Protein AF-0000000084676304 (afdb_homodimer)

Organism: Aquipseudomonas alcaligenes (strain ATCC 14909 / DSM 50342 / CCUG 1425 / JCM 20561 / NBRC 14159 / NCIMB 9945 / NCTC 10367 / 1577) (NCBI:txid1215092)

Foldseek 3Di:
DPPPPPQDFADDDPVVVVVQLVVQQVVCCVPVVDHDDPVRSVVVVRCCRRPPVVVVVVVVVVVVVVVVVVVVVVVVVVVVVVPDD/DPPPPPQDFADDDPVVVVVQLVVQQVVCCVPVVDHDDPVRSVVVVRCCRRPPVVVVVVVVVVVVVVVVVVVVVVVVVVVVVVPDD

Nearest PDB structures (foldseek):
  2owy-assembly1_B  TM=7.070E-01  e=5.636E+00  Pseudomonas aeruginosa PAO1
  1x4q-assembly1_A  TM=6.286E-01  e=4.147E+00  Homo sapiens
  2owy-assembly1_B  TM=7.068E-01  e=5.636E+00  Pseudomonas aeruginosa PAO1
  1x4q-assembly1_A  TM=6.275E-01  e=4.147E+00  Homo sapiens

Solvent-accessible surface area (backbone atoms only — not comparable to full-atom values): 9624 Å² total; per-residue (Å²): 129,78,78,67,72,77,79,63,70,54,77,67,57,71,73,55,39,54,50,40,44,50,54,52,46,51,47,41,28,72,75,66,68,44,84,69,52,75,66,58,42,46,51,53,52,49,47,38,19,48,71,41,40,52,59,42,23,49,47,31,43,52,52,51,50,53,52,49,52,53,52,48,52,52,49,52,52,55,51,59,69,61,60,76,131,128,77,78,67,74,77,79,62,69,56,77,68,56,69,71,55,38,54,50,41,46,50,52,52,47,51,46,40,27,72,75,67,66,44,84,70,52,75,65,57,42,46,51,53,51,50,47,37,20,47,71,42,38,52,59,42,23,50,47,30,43,52,54,50,49,53,52,48,52,53,51,49,54,53,50,50,52,54,51,58,71,61,59,75,131

InterPro domains:
  IPR018680 Protein of unknown function DUF2164 [PF09932] (11-83)

Structure (mmCIF, N/CA/C/O backbone):
data_AF-0000000084676304-model_v1
#
loop_
_entity.id
_entity.type
_entity.pdbx_description
1 polymer 'DUF2164 domain-containing protein'
#
loop_
_atom_site.group_PDB
_atom_site.id
_atom_site.type_symbol
_atom_site.label_atom_id
_atom_site.label_alt_id
_atom_site.label_comp_id
_atom_site.label_asym_id
_atom_site.label_entity_id
_atom_site.label_seq_id
_atom_site.pdbx_PDB_ins_code
_atom_site.Cartn_x
_atom_site.Cartn_y
_atom_site.Cartn_z
_atom_site.occupancy
_atom_site.B_iso_or_equiv
_atom_site.auth_seq_id
_atom_site.auth_comp_id
_atom_site.auth_asym_id
_atom_site.auth_atom_id
_atom_site.pdbx_PDB_model_num
ATOM 1 N N . MET A 1 1 ? 25.484 -7.801 16.109 1 30.14 1 MET A N 1
ATOM 2 C CA . MET A 1 1 ? 24.188 -8.297 15.68 1 30.14 1 MET A CA 1
ATOM 3 C C . MET A 1 1 ? 23.531 -7.328 14.695 1 30.14 1 MET A C 1
ATOM 5 O O . MET A 1 1 ? 23.391 -6.137 14.992 1 30.14 1 MET A O 1
ATOM 9 N N . SER A 1 2 ? 23.75 -7.352 13.469 1 40.19 2 SER A N 1
ATOM 10 C CA . SER A 1 2 ? 23.328 -6.473 12.383 1 40.19 2 SER A CA 1
ATOM 11 C C . SER A 1 2 ? 21.859 -6.121 12.484 1 40.19 2 SER A C 1
ATOM 13 O O . SER A 1 2 ? 21.031 -6.957 12.883 1 40.19 2 SER A O 1
ATOM 15 N N . ARG A 1 3 ? 21.406 -5.031 13 1 39.59 3 ARG A N 1
ATOM 16 C CA . ARG A 1 3 ? 20.031 -4.656 13.32 1 39.59 3 ARG A CA 1
ATOM 17 C C . ARG A 1 3 ? 19.078 -5.121 12.219 1 39.59 3 ARG A C 1
ATOM 19 O O . ARG A 1 3 ? 19.203 -4.699 11.07 1 39.59 3 ARG A O 1
ATOM 26 N N . GLY A 1 4 ? 18.859 -6.371 12.188 1 39.06 4 GLY A N 1
ATOM 27 C CA . GLY A 1 4 ? 17.906 -6.973 11.258 1 39.06 4 GLY A CA 1
AT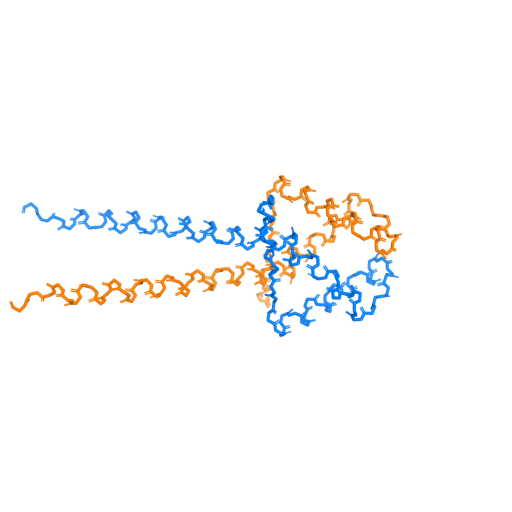OM 28 C C . GLY A 1 4 ? 16.75 -6.062 10.922 1 39.06 4 GLY A C 1
ATOM 29 O O . GLY A 1 4 ? 16.094 -5.52 11.82 1 39.06 4 GLY A O 1
ATOM 30 N N . LYS A 1 5 ? 16.875 -5.246 9.984 1 50.97 5 LYS A N 1
ATOM 31 C CA . LYS A 1 5 ? 15.812 -4.344 9.547 1 50.97 5 LYS A CA 1
ATOM 32 C C . LYS A 1 5 ? 14.438 -4.953 9.805 1 50.97 5 LYS A C 1
ATOM 34 O O . LYS A 1 5 ? 14.18 -6.102 9.43 1 50.97 5 LYS A O 1
ATOM 39 N N . LYS A 1 6 ? 13.852 -4.602 10.922 1 54.5 6 LYS A N 1
ATOM 40 C CA . LYS A 1 6 ? 12.531 -5.078 11.328 1 54.5 6 LYS A CA 1
ATOM 41 C C . LYS A 1 6 ? 11.562 -5.113 10.148 1 54.5 6 LYS A C 1
ATOM 43 O O . LYS A 1 6 ? 11.32 -4.09 9.508 1 54.5 6 LYS A O 1
ATOM 48 N N . VAL A 1 7 ? 11.609 -6.402 9.57 1 62.53 7 VAL A N 1
ATOM 49 C CA . VAL A 1 7 ? 10.648 -6.574 8.492 1 62.53 7 VAL A CA 1
ATOM 50 C C . VAL A 1 7 ? 9.227 -6.359 9.016 1 62.53 7 VAL A C 1
ATOM 52 O O . VAL A 1 7 ? 8.828 -6.984 10 1 62.53 7 VAL A O 1
ATOM 55 N N . VAL A 1 8 ? 8.656 -5.246 8.805 1 66.75 8 VAL A N 1
ATOM 56 C CA . VAL A 1 8 ? 7.277 -5.008 9.234 1 66.75 8 VAL A CA 1
ATOM 57 C C . VAL A 1 8 ? 6.312 -5.641 8.234 1 66.75 8 VAL A C 1
ATOM 59 O O . VAL A 1 8 ? 6.398 -5.383 7.031 1 66.75 8 VAL A O 1
ATOM 62 N N . LEU A 1 9 ? 5.621 -6.68 8.695 1 82.31 9 LEU A N 1
ATOM 63 C CA . LEU A 1 9 ? 4.543 -7.246 7.891 1 82.31 9 LEU A CA 1
ATOM 64 C C . LEU A 1 9 ? 3.299 -6.367 7.949 1 82.31 9 LEU A C 1
ATOM 66 O O . LEU A 1 9 ? 2.732 -6.156 9.023 1 82.31 9 LEU A O 1
ATOM 70 N N . LEU A 1 10 ? 2.912 -5.926 6.746 1 92.38 10 LEU A N 1
ATOM 71 C CA . LEU A 1 10 ? 1.65 -5.195 6.66 1 92.38 10 LEU A CA 1
ATOM 72 C C . LEU A 1 10 ? 0.476 -6.156 6.516 1 92.38 10 LEU A C 1
ATOM 74 O O . LEU A 1 10 ? 0.491 -7.035 5.648 1 92.38 10 LEU A O 1
ATOM 78 N N . GLU A 1 11 ? -0.4 -5.949 7.422 1 93.56 11 GLU A N 1
ATOM 79 C CA . GLU A 1 11 ? -1.563 -6.828 7.41 1 93.56 11 GLU A CA 1
ATOM 80 C C . GLU A 1 11 ? -2.822 -6.074 6.988 1 93.56 11 GLU A C 1
ATOM 82 O O . GLU A 1 11 ? -2.941 -4.871 7.234 1 93.56 11 GLU A O 1
ATOM 87 N N . LEU A 1 12 ? -3.672 -6.859 6.406 1 96.25 12 LEU A N 1
ATOM 88 C CA . LEU A 1 12 ? -4.984 -6.348 6.031 1 96.25 12 LEU A CA 1
ATOM 89 C C . LEU A 1 12 ? -6.027 -6.699 7.09 1 96.25 12 LEU A C 1
ATOM 91 O O . LEU A 1 12 ? -5.836 -7.641 7.867 1 96.25 12 LEU A O 1
ATOM 95 N N . GLU A 1 13 ? -7.109 -5.863 7.055 1 92.62 13 GLU A N 1
ATOM 96 C CA . GLU A 1 13 ? -8.242 -6.203 7.914 1 92.62 13 GLU A CA 1
ATOM 97 C C . GLU A 1 13 ? -8.93 -7.48 7.434 1 92.62 13 GLU A C 1
ATOM 99 O O . GLU A 1 13 ? -8.797 -7.867 6.273 1 92.62 13 GLU A O 1
ATOM 104 N N . GLY A 1 14 ? -9.672 -8.109 8.273 1 91.56 14 GLY A N 1
ATOM 105 C CA . GLY A 1 14 ? -10.234 -9.414 7.996 1 91.56 14 GLY A CA 1
ATOM 106 C C . GLY A 1 14 ? -11.016 -9.461 6.691 1 91.56 14 GLY A C 1
ATOM 107 O O . GLY A 1 14 ? -10.781 -10.344 5.859 1 91.56 14 GLY A O 1
ATOM 108 N N . GLY A 1 15 ? -11.977 -8.555 6.523 1 95.81 15 GLY A N 1
ATOM 109 C CA . GLY A 1 15 ? -12.727 -8.523 5.281 1 95.81 15 GLY A CA 1
ATOM 110 C C . GLY A 1 15 ? -11.859 -8.273 4.062 1 95.81 15 GLY A C 1
ATOM 111 O O . GLY A 1 15 ? -12.031 -8.922 3.027 1 95.81 15 GLY A O 1
ATOM 112 N N . GLN A 1 16 ? -10.914 -7.414 4.195 1 96.88 16 GLN A N 1
ATOM 113 C CA . GLN A 1 16 ? -9.977 -7.098 3.125 1 96.88 16 GLN A CA 1
ATOM 114 C C . GLN A 1 16 ? -9.07 -8.281 2.82 1 96.88 16 GLN A C 1
ATOM 116 O O . GLN A 1 16 ? -8.773 -8.562 1.656 1 96.88 16 GLN A O 1
ATOM 121 N N . GLN A 1 17 ? -8.625 -8.891 3.898 1 97.38 17 GLN A N 1
ATOM 122 C CA . GLN A 1 17 ? -7.77 -10.055 3.723 1 97.38 17 GLN A CA 1
ATOM 123 C C . GLN A 1 17 ? -8.492 -11.164 2.957 1 97.38 17 GLN A C 1
ATOM 125 O O . GLN A 1 17 ? -7.938 -11.742 2.021 1 97.38 17 GLN A O 1
ATOM 130 N N . GLN A 1 18 ? -9.711 -11.492 3.326 1 97.25 18 GLN A N 1
ATOM 131 C CA . GLN A 1 18 ? -10.484 -12.523 2.652 1 97.25 18 GLN A CA 1
ATOM 132 C C . GLN A 1 18 ? -10.695 -12.188 1.179 1 97.25 18 GLN A C 1
ATOM 134 O O . GLN A 1 18 ? -10.586 -13.062 0.316 1 97.25 18 GLN A O 1
ATOM 139 N N . ALA A 1 19 ? -10.992 -10.992 0.925 1 97.56 19 ALA A N 1
ATOM 140 C CA . ALA A 1 19 ? -11.18 -10.539 -0.453 1 97.56 19 ALA A CA 1
ATOM 141 C C . ALA A 1 19 ? -9.891 -10.695 -1.256 1 97.56 19 ALA A C 1
ATOM 143 O O . ALA A 1 19 ? -9.914 -11.172 -2.395 1 97.56 19 ALA A O 1
ATOM 144 N N . ALA A 1 20 ? -8.797 -10.305 -0.675 1 98.12 20 ALA A N 1
ATOM 145 C CA . ALA A 1 20 ? -7.5 -10.414 -1.336 1 98.12 20 ALA A CA 1
ATOM 146 C C . ALA A 1 20 ? -7.156 -11.867 -1.633 1 98.12 20 ALA A C 1
ATOM 148 O O . ALA A 1 20 ? -6.648 -12.188 -2.711 1 98.12 20 ALA A O 1
ATOM 149 N N . LEU A 1 21 ? -7.43 -12.703 -0.665 1 98.25 21 LEU A N 1
ATOM 150 C CA . LEU A 1 21 ? -7.156 -14.125 -0.843 1 98.25 21 LEU A CA 1
ATOM 151 C C . LEU A 1 21 ? -7.957 -14.688 -2.014 1 98.25 21 LEU A C 1
ATOM 153 O O . LEU A 1 21 ? -7.422 -15.445 -2.828 1 98.25 21 LEU A O 1
ATOM 157 N N . GLN A 1 22 ? -9.203 -14.312 -2.088 1 98 22 GLN A N 1
ATOM 158 C CA . GLN A 1 22 ? -10.062 -14.805 -3.156 1 98 22 GLN A CA 1
ATOM 159 C C . GLN A 1 22 ? -9.602 -14.305 -4.52 1 98 22 GLN A C 1
ATOM 161 O O . GLN A 1 22 ? -9.57 -15.062 -5.492 1 98 22 GLN A O 1
ATOM 166 N N . VAL A 1 23 ? -9.25 -13.047 -4.531 1 97.81 23 VAL A N 1
ATOM 167 C CA . VAL A 1 23 ? -8.758 -12.438 -5.762 1 97.81 23 VAL A CA 1
ATOM 168 C C . VAL A 1 23 ? -7.508 -13.172 -6.242 1 97.81 23 VAL A C 1
ATOM 170 O O . VAL A 1 23 ? -7.41 -13.539 -7.414 1 97.81 23 VAL A O 1
ATOM 173 N N . LEU A 1 24 ? -6.594 -13.383 -5.332 1 97.81 24 LEU A N 1
ATOM 174 C CA . LEU A 1 24 ? -5.336 -14.047 -5.656 1 97.81 24 LEU A CA 1
ATOM 175 C C . LEU A 1 24 ? -5.582 -15.477 -6.125 1 97.81 24 LEU A C 1
ATOM 177 O O . LEU A 1 24 ? -5.039 -15.898 -7.148 1 97.81 24 LEU A O 1
ATOM 181 N N . LYS A 1 25 ? -6.383 -16.156 -5.391 1 98 25 LYS A N 1
ATOM 182 C CA . LYS A 1 25 ? -6.688 -17.562 -5.707 1 98 25 LYS A CA 1
ATOM 183 C C . LYS A 1 25 ? -7.305 -17.688 -7.098 1 98 25 LYS A C 1
ATOM 185 O O . LYS A 1 25 ? -6.836 -18.469 -7.918 1 98 25 LYS A O 1
ATOM 190 N N . ASN A 1 26 ? -8.32 -16.906 -7.367 1 98.12 26 ASN A N 1
ATOM 191 C CA . ASN A 1 26 ? -9.023 -16.953 -8.648 1 98.12 26 ASN A CA 1
ATOM 192 C C . ASN A 1 26 ? -8.094 -16.594 -9.805 1 98.12 26 ASN A C 1
ATOM 194 O O . ASN A 1 26 ? -8.133 -17.234 -10.852 1 98.12 26 ASN A O 1
ATOM 198 N N . PHE A 1 27 ? -7.316 -15.68 -9.562 1 98.12 27 PHE A N 1
ATOM 199 C CA . PHE A 1 27 ? -6.438 -15.234 -10.641 1 98.12 27 PHE A CA 1
ATOM 200 C C . PHE A 1 27 ? -5.422 -16.312 -10.992 1 98.12 27 PHE A C 1
ATOM 202 O O . PHE A 1 27 ? -5.242 -16.641 -12.164 1 98.12 27 PHE A O 1
ATOM 209 N N . LEU A 1 28 ? -4.703 -16.844 -10.008 1 97.31 28 LEU A N 1
ATOM 210 C CA . LEU A 1 28 ? -3.668 -17.844 -10.242 1 97.31 28 LEU A CA 1
ATOM 211 C C . LEU A 1 28 ? -4.266 -19.109 -10.844 1 97.31 28 LEU A C 1
ATOM 213 O O . LEU A 1 28 ? -3.631 -19.766 -11.672 1 97.31 28 LEU A O 1
ATOM 217 N N . GLU A 1 29 ? -5.465 -19.422 -10.438 1 97.5 29 GLU A N 1
ATOM 218 C CA . GLU A 1 29 ? -6.16 -20.562 -11.023 1 97.5 29 GLU A CA 1
ATOM 219 C C . GLU A 1 29 ? -6.516 -20.297 -12.484 1 97.5 29 GLU A C 1
ATOM 221 O O . GLU A 1 29 ? -6.223 -21.125 -13.352 1 97.5 29 GLU A O 1
ATOM 226 N N . ASP A 1 30 ? -7.078 -19.172 -12.75 1 97.62 30 ASP A N 1
ATOM 227 C CA . ASP A 1 30 ? -7.57 -18.859 -14.086 1 97.62 30 ASP A CA 1
ATOM 228 C C . ASP A 1 30 ? -6.414 -18.672 -15.062 1 97.62 30 ASP A C 1
ATOM 230 O O . ASP A 1 30 ? -6.449 -19.188 -16.188 1 97.62 30 ASP A O 1
ATOM 234 N N . ARG A 1 31 ? -5.418 -18.062 -14.594 1 96.56 31 ARG A N 1
ATOM 235 C CA . ARG A 1 31 ? -4.359 -17.641 -15.508 1 96.56 31 ARG A CA 1
ATOM 236 C C . ARG A 1 31 ? -3.299 -18.719 -15.656 1 96.56 31 ARG A C 1
ATOM 238 O O . ARG A 1 31 ? -2.719 -18.891 -16.734 1 96.56 31 ARG A O 1
ATOM 245 N N . PHE A 1 32 ? -3.045 -19.484 -14.562 1 96.56 32 PHE A N 1
ATOM 246 C CA . PHE A 1 32 ? -1.917 -20.406 -14.57 1 96.56 32 PHE A CA 1
ATOM 247 C C . PHE A 1 32 ? -2.371 -21.812 -14.227 1 96.56 32 PHE A C 1
ATOM 249 O O . PHE A 1 32 ? -1.543 -22.703 -14.023 1 96.56 32 PHE A O 1
ATOM 256 N N . GLU A 1 33 ? -3.609 -22.047 -13.992 1 96.12 33 GLU A N 1
ATOM 257 C CA . GLU A 1 33 ? -4.168 -23.344 -13.609 1 96.12 33 GLU A CA 1
ATOM 258 C C . GLU A 1 33 ? -3.574 -23.828 -12.289 1 96.12 33 GLU A C 1
ATOM 260 O O . GLU A 1 33 ? -3.398 -25.031 -12.086 1 96.12 33 GLU A O 1
ATOM 265 N N . LEU A 1 34 ? -3.146 -22.891 -11.492 1 95.62 34 LEU A N 1
ATOM 266 C CA . LEU A 1 34 ? -2.588 -23.172 -10.18 1 95.62 34 LEU A CA 1
ATOM 267 C C . LEU A 1 34 ? -3.682 -23.219 -9.117 1 95.62 34 LEU A C 1
ATOM 269 O O . LEU A 1 34 ? -4.203 -22.172 -8.727 1 95.62 34 LEU A O 1
ATOM 273 N N . GLU A 1 35 ? -4.062 -24.422 -8.719 1 94.06 35 GLU A N 1
ATOM 274 C CA . GLU A 1 35 ? -5.066 -24.578 -7.672 1 94.06 35 GLU A CA 1
ATOM 275 C C . GLU A 1 35 ? -4.43 -24.594 -6.285 1 94.06 35 GLU A C 1
ATOM 277 O O . GLU A 1 35 ? -3.865 -25.594 -5.859 1 94.06 35 GLU A O 1
ATOM 282 N N . LEU A 1 36 ? -4.57 -23.547 -5.539 1 95.62 36 LEU A N 1
ATOM 283 C CA . LEU A 1 36 ? -3.932 -23.375 -4.242 1 95.62 36 LEU A CA 1
ATOM 284 C C . LEU A 1 36 ? -4.934 -23.578 -3.109 1 95.62 36 LEU A C 1
ATOM 286 O O . LEU A 1 36 ? -6.09 -23.156 -3.221 1 95.62 36 LEU A O 1
ATOM 290 N N . GLY A 1 37 ? -4.492 -24.219 -2.025 1 95.88 37 GLY A N 1
ATOM 291 C CA . GLY A 1 37 ? -5.254 -24.234 -0.787 1 95.88 37 GLY A CA 1
ATOM 292 C C . GLY A 1 37 ? -5.172 -22.922 -0.017 1 95.88 37 GLY A C 1
ATOM 293 O O . GLY A 1 37 ? -4.41 -22.031 -0.382 1 95.88 37 GLY A O 1
ATOM 294 N N . SER A 1 38 ? -6.023 -22.812 1.028 1 95.81 38 SER A N 1
ATOM 295 C CA . SER A 1 38 ? -6.086 -21.594 1.823 1 95.81 38 SER A CA 1
ATOM 296 C C . SER A 1 38 ? -4.723 -21.25 2.416 1 95.81 38 SER A C 1
ATOM 298 O O . SER A 1 38 ? -4.344 -20.078 2.467 1 95.81 38 SER A O 1
ATOM 300 N N . PHE A 1 39 ? -4.035 -22.188 2.783 1 96.88 39 PHE A N 1
ATOM 301 C CA . PHE A 1 39 ? -2.734 -21.984 3.4 1 96.88 39 PHE A CA 1
ATOM 302 C C . PHE A 1 39 ? -1.735 -21.438 2.383 1 96.88 39 PHE A C 1
ATOM 304 O O . PHE A 1 39 ? -1.006 -20.484 2.666 1 96.88 39 PHE A O 1
ATOM 311 N N . GLU A 1 40 ? -1.688 -22.047 1.217 1 97.56 40 GLU A N 1
ATOM 312 C CA . GLU A 1 40 ? -0.753 -21.641 0.173 1 97.56 40 GLU A CA 1
ATOM 313 C C . GLU A 1 40 ? -1.039 -20.219 -0.3 1 97.56 40 GLU A C 1
ATOM 315 O O . GLU A 1 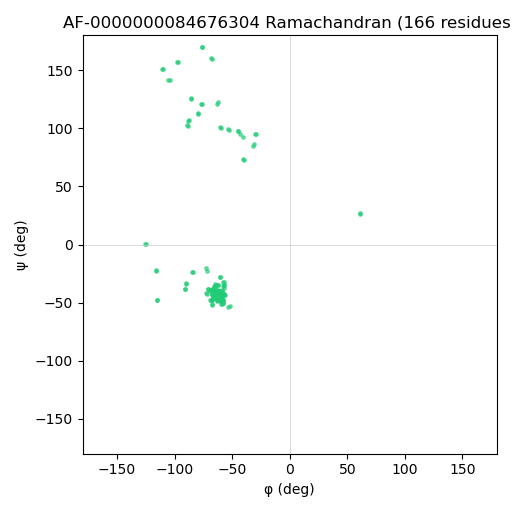40 ? -0.114 -19.438 -0.511 1 97.56 40 GLU A O 1
ATOM 320 N N . VAL A 1 41 ? -2.307 -19.953 -0.468 1 97.81 41 VAL A N 1
ATOM 321 C CA . VAL A 1 41 ? -2.689 -18.609 -0.91 1 97.81 41 VAL A CA 1
ATOM 322 C C . VAL A 1 41 ? -2.299 -17.578 0.151 1 97.81 41 VAL A C 1
ATOM 324 O O . VAL A 1 41 ? -1.845 -16.484 -0.178 1 97.81 41 VAL A O 1
ATOM 327 N N . GLN A 1 42 ? -2.49 -17.953 1.387 1 97.56 42 GLN A N 1
ATOM 328 C CA . GLN A 1 42 ? -2.082 -17.078 2.482 1 97.56 42 GLN A CA 1
ATOM 329 C C . GLN A 1 42 ? -0.581 -16.812 2.439 1 97.56 42 GLN A C 1
ATOM 331 O O . GLN A 1 42 ? -0.137 -15.695 2.721 1 97.56 42 GLN A O 1
ATOM 336 N N . GLU A 1 43 ? 0.178 -17.781 2.162 1 97.69 43 GLU A N 1
ATOM 337 C CA . GLU A 1 43 ? 1.624 -17.609 2.068 1 97.69 43 GLU A CA 1
ATOM 338 C C . GLU A 1 43 ? 1.985 -16.578 0.997 1 97.69 43 GLU A C 1
ATOM 340 O O . GLU A 1 43 ? 2.891 -15.766 1.19 1 97.69 43 GLU A O 1
ATOM 345 N N . VAL A 1 44 ? 1.275 -16.672 -0.13 1 97.75 44 VAL A N 1
ATOM 346 C CA . VAL A 1 44 ? 1.497 -15.695 -1.2 1 97.75 44 VAL A CA 1
ATOM 347 C C . VAL A 1 44 ? 1.142 -14.297 -0.713 1 97.75 44 VAL A C 1
ATOM 349 O O . VAL A 1 44 ? 1.913 -13.352 -0.903 1 97.75 44 VAL A O 1
ATOM 352 N N . LEU A 1 45 ? 0.017 -14.164 -0.089 1 98.12 45 LEU A N 1
ATOM 353 C CA . LEU A 1 45 ? -0.406 -12.867 0.419 1 98.12 45 LEU A CA 1
ATOM 354 C C . LEU A 1 45 ? 0.574 -12.352 1.466 1 98.12 45 LEU A C 1
ATOM 356 O O . LEU A 1 45 ? 0.853 -11.148 1.521 1 98.12 45 LEU A O 1
ATOM 360 N N . ASP A 1 46 ? 1.075 -13.219 2.311 1 97.38 46 ASP A N 1
ATOM 361 C CA . ASP A 1 46 ? 2.059 -12.828 3.318 1 97.38 46 ASP A CA 1
ATOM 362 C C . ASP A 1 46 ? 3.33 -12.289 2.664 1 97.38 46 ASP A C 1
ATOM 364 O O . ASP A 1 46 ? 3.932 -11.336 3.158 1 97.38 46 ASP A O 1
ATOM 368 N N . LEU A 1 47 ? 3.725 -12.938 1.612 1 97.94 47 LEU A N 1
ATOM 369 C CA . LEU A 1 47 ? 4.859 -12.43 0.852 1 97.94 47 LEU A CA 1
ATOM 370 C C . LEU A 1 47 ? 4.602 -11.008 0.369 1 97.94 47 LEU A C 1
ATOM 372 O O . LEU A 1 47 ? 5.469 -10.141 0.484 1 97.94 47 LEU A O 1
ATOM 376 N N . ILE A 1 48 ? 3.469 -10.812 -0.201 1 98.06 48 ILE A N 1
ATOM 377 C CA . ILE A 1 48 ? 3.078 -9.5 -0.703 1 98.06 48 ILE A CA 1
ATOM 378 C C . ILE A 1 48 ? 3.109 -8.477 0.434 1 98.06 48 ILE A C 1
ATOM 380 O O . ILE A 1 48 ? 3.684 -7.398 0.291 1 98.06 48 ILE A O 1
ATOM 384 N N . GLY A 1 49 ? 2.475 -8.828 1.507 1 97.81 49 GLY A N 1
ATOM 385 C CA . GLY A 1 49 ? 2.42 -7.938 2.654 1 97.81 49 GLY A CA 1
ATOM 386 C C . GLY A 1 49 ? 3.787 -7.605 3.219 1 97.81 49 GLY A C 1
ATOM 387 O O . GLY A 1 49 ? 3.998 -6.508 3.746 1 97.81 49 GLY A O 1
ATOM 388 N N . ARG A 1 50 ? 4.754 -8.492 3.055 1 97.12 50 ARG A N 1
ATOM 389 C CA . ARG A 1 50 ? 6.078 -8.336 3.646 1 97.12 50 ARG A CA 1
ATOM 390 C C . ARG A 1 50 ? 7.02 -7.605 2.695 1 97.12 50 ARG A C 1
ATOM 392 O O . ARG A 1 50 ? 7.785 -6.738 3.117 1 97.12 50 ARG A O 1
ATOM 399 N N . GLU A 1 51 ? 6.902 -7.902 1.452 1 97.31 51 GLU A N 1
ATOM 400 C CA . GLU A 1 51 ? 7.996 -7.52 0.564 1 97.31 51 GLU A CA 1
ATOM 401 C C . GLU A 1 51 ? 7.535 -6.508 -0.478 1 97.31 51 GLU A C 1
ATOM 403 O O . GLU A 1 51 ? 8.352 -5.789 -1.06 1 97.31 51 GLU A O 1
ATOM 408 N N . ILE A 1 52 ? 6.258 -6.465 -0.743 1 97.81 52 ILE A N 1
ATOM 409 C CA . ILE A 1 52 ? 5.777 -5.645 -1.85 1 97.81 52 ILE A CA 1
ATOM 410 C C . ILE A 1 52 ? 4.898 -4.52 -1.312 1 97.81 52 ILE A C 1
ATOM 412 O O . ILE A 1 52 ? 5.113 -3.348 -1.632 1 97.81 52 ILE A O 1
ATOM 416 N N . ALA A 1 53 ? 3.996 -4.84 -0.475 1 97.69 53 ALA A N 1
ATOM 417 C CA . ALA A 1 53 ? 2.994 -3.914 0.051 1 97.69 53 ALA A CA 1
ATOM 418 C C . ALA A 1 53 ? 3.654 -2.711 0.717 1 97.69 53 ALA A C 1
ATOM 420 O O . ALA A 1 53 ? 3.143 -1.592 0.64 1 97.69 53 ALA A O 1
ATOM 421 N N . PRO A 1 54 ? 4.781 -2.877 1.358 1 97.5 54 PRO A N 1
ATOM 422 C CA . PRO A 1 54 ? 5.418 -1.718 1.988 1 97.5 54 PRO A CA 1
ATOM 423 C C . PRO A 1 54 ? 5.715 -0.597 0.996 1 97.5 54 PRO A C 1
ATOM 425 O O . PRO A 1 54 ? 5.688 0.581 1.361 1 97.5 54 PRO A O 1
ATOM 428 N N . HIS A 1 55 ? 6 -0.978 -0.198 1 96.94 55 HIS A N 1
ATOM 429 C CA . HIS A 1 55 ? 6.258 0.05 -1.2 1 96.94 55 HIS A CA 1
ATOM 430 C C . HIS A 1 55 ? 5.023 0.912 -1.439 1 96.94 55 HIS A C 1
ATOM 432 O O . HIS A 1 55 ? 5.125 2.137 -1.539 1 96.94 55 HIS A O 1
ATOM 438 N N . TYR A 1 56 ? 3.887 0.368 -1.474 1 97.56 56 TYR A N 1
ATOM 439 C CA . TYR A 1 56 ? 2.643 1.102 -1.678 1 97.56 56 TYR A CA 1
ATOM 440 C C . TYR A 1 56 ? 2.275 1.908 -0.438 1 97.56 56 TYR A C 1
ATOM 442 O O . TYR A 1 56 ? 1.785 3.035 -0.546 1 97.56 56 TYR A O 1
ATOM 450 N N . TYR A 1 57 ? 2.465 1.261 0.668 1 97.62 57 TYR A N 1
ATOM 451 C CA . TYR A 1 57 ? 2.201 1.927 1.938 1 97.62 57 TYR A CA 1
ATOM 452 C C . TYR A 1 57 ? 3.039 3.193 2.074 1 97.62 57 TYR A C 1
ATOM 454 O O . TYR A 1 57 ? 2.51 4.266 2.383 1 97.62 57 TYR A O 1
ATOM 462 N N . ASN A 1 58 ? 4.293 3.053 1.791 1 97.06 58 ASN A N 1
ATOM 463 C CA . ASN A 1 58 ? 5.219 4.18 1.878 1 97.06 58 ASN A CA 1
ATOM 464 C C . ASN A 1 58 ? 4.895 5.254 0.843 1 97.06 58 ASN A C 1
ATOM 466 O O . ASN A 1 58 ? 5.055 6.445 1.108 1 97.06 58 ASN A O 1
ATOM 470 N N . LYS A 1 59 ? 4.523 4.863 -0.275 1 97.06 59 LYS A N 1
ATOM 471 C CA . LYS A 1 59 ? 4.109 5.82 -1.299 1 97.06 59 LYS A CA 1
ATOM 472 C C . LYS A 1 59 ? 2.945 6.676 -0.813 1 97.06 59 LYS A C 1
ATOM 474 O O . LYS A 1 59 ? 2.914 7.887 -1.055 1 97.06 59 LYS A O 1
ATOM 479 N N . ALA A 1 60 ? 1.972 6.02 -0.192 1 97.5 60 ALA A N 1
ATOM 480 C CA . ALA A 1 60 ? 0.823 6.746 0.344 1 97.5 60 ALA A CA 1
ATOM 481 C C . ALA A 1 60 ? 1.262 7.781 1.376 1 97.5 60 ALA A C 1
ATOM 483 O O . ALA A 1 60 ? 0.751 8.906 1.396 1 97.5 60 ALA A O 1
ATOM 484 N N . ILE A 1 61 ? 2.18 7.418 2.201 1 97.69 61 ILE A N 1
ATOM 485 C CA . ILE A 1 61 ? 2.709 8.328 3.207 1 97.69 61 ILE A CA 1
ATOM 486 C C . ILE A 1 61 ? 3.389 9.516 2.523 1 97.69 61 ILE A C 1
ATOM 488 O O . ILE A 1 61 ? 3.146 10.672 2.881 1 97.69 61 ILE A O 1
ATOM 492 N N . ALA A 1 62 ? 4.219 9.211 1.588 1 97.12 62 ALA A N 1
ATOM 493 C CA . ALA A 1 62 ? 4.93 10.266 0.86 1 97.12 62 ALA A CA 1
ATOM 494 C C . ALA A 1 62 ? 3.949 11.211 0.176 1 97.12 62 ALA A C 1
ATOM 496 O O . ALA A 1 62 ? 4.125 12.43 0.215 1 97.12 62 ALA A O 1
ATOM 497 N N . ASP A 1 63 ? 2.93 10.633 -0.469 1 97.12 63 ASP A N 1
ATOM 498 C CA . ASP A 1 63 ? 1.904 11.438 -1.127 1 97.12 63 ASP A CA 1
ATOM 499 C C . ASP A 1 63 ? 1.198 12.352 -0.128 1 97.12 63 ASP A C 1
ATOM 501 O O . ASP A 1 63 ? 0.958 13.523 -0.415 1 97.12 63 ASP A O 1
ATOM 505 N N . THR A 1 64 ? 0.882 11.781 0.993 1 97.56 64 THR A N 1
ATOM 506 C CA . THR A 1 64 ? 0.202 12.547 2.031 1 97.56 64 THR A CA 1
ATOM 507 C C . THR A 1 64 ? 1.106 13.656 2.57 1 97.56 64 THR A C 1
ATOM 509 O O . THR A 1 64 ? 0.656 14.781 2.793 1 97.56 64 THR A O 1
ATOM 512 N N . GLN A 1 65 ? 2.32 13.344 2.766 1 97.38 65 GLN A N 1
ATOM 513 C CA . GLN A 1 65 ? 3.287 14.328 3.234 1 97.38 65 GLN A CA 1
ATOM 514 C C . GLN A 1 65 ? 3.412 15.492 2.25 1 97.38 65 GLN A C 1
ATOM 516 O O . GLN A 1 65 ? 3.457 16.656 2.654 1 97.38 65 GLN A O 1
ATOM 521 N N . ALA A 1 66 ? 3.471 15.156 1.01 1 97.75 66 ALA A N 1
ATOM 522 C CA . ALA A 1 66 ? 3.584 16.188 -0.023 1 97.75 66 ALA A CA 1
ATOM 523 C C . ALA A 1 66 ? 2.355 17.094 -0.034 1 97.75 66 ALA A C 1
ATOM 525 O O . ALA A 1 66 ? 2.479 18.312 -0.132 1 97.75 66 ALA A O 1
ATOM 526 N N . LEU A 1 67 ? 1.209 16.469 0.092 1 97.44 67 LEU A N 1
ATOM 527 C CA . LEU A 1 67 ? -0.038 17.219 0.128 1 97.44 67 LEU A CA 1
ATOM 528 C C . LEU A 1 67 ? -0.083 18.141 1.347 1 97.44 67 LEU A C 1
ATOM 530 O O . LEU A 1 67 ? -0.456 19.312 1.236 1 97.44 67 LEU A O 1
ATOM 534 N N . LEU A 1 68 ? 0.343 17.625 2.451 1 96.31 68 LEU A N 1
ATOM 535 C CA . LEU A 1 68 ? 0.344 18.391 3.691 1 96.31 68 LEU A CA 1
ATOM 536 C C . LEU A 1 68 ? 1.318 19.562 3.604 1 96.31 68 LEU A C 1
ATOM 538 O O . LEU A 1 68 ? 1.008 20.672 4.051 1 96.31 68 LEU A O 1
ATOM 542 N N . ALA A 1 69 ? 2.467 19.297 3.098 1 97.31 69 ALA A N 1
ATOM 543 C CA . ALA A 1 69 ? 3.465 20.344 2.938 1 97.31 69 ALA A CA 1
ATOM 544 C C . ALA A 1 69 ? 2.922 21.484 2.086 1 97.31 69 ALA A C 1
ATOM 546 O O . ALA A 1 69 ? 3.109 22.656 2.42 1 97.31 69 ALA A O 1
ATOM 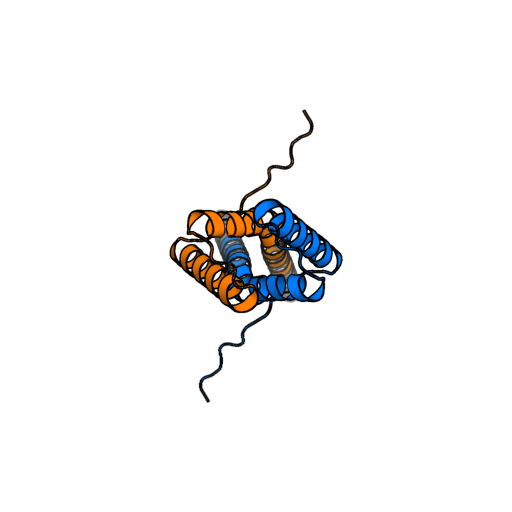547 N N . GLU A 1 70 ? 2.242 21.172 1.024 1 97.5 70 GLU A N 1
ATOM 548 C CA . GLU A 1 70 ? 1.638 22.172 0.144 1 97.5 70 GLU A CA 1
ATOM 549 C C . GLU A 1 70 ? 0.572 22.984 0.877 1 97.5 70 GLU A C 1
ATOM 551 O O . GLU A 1 70 ? 0.512 24.203 0.739 1 97.5 70 GLU A O 1
ATOM 556 N N . ARG A 1 71 ? -0.218 22.328 1.657 1 95 71 ARG A N 1
ATOM 557 C CA . ARG A 1 71 ? -1.279 22.984 2.41 1 95 71 ARG A CA 1
ATOM 558 C C . ARG A 1 71 ? -0.701 23.906 3.48 1 95 71 ARG A C 1
ATOM 560 O O . ARG A 1 71 ? -1.209 25.016 3.699 1 95 71 ARG A O 1
ATOM 567 N N . PHE A 1 72 ? 0.324 23.5 4.074 1 94.38 72 PHE A N 1
ATOM 568 C CA . PHE A 1 72 ? 0.976 24.312 5.086 1 94.38 72 PHE A CA 1
ATOM 569 C C . PHE A 1 72 ? 1.595 25.562 4.461 1 94.38 72 PHE A C 1
ATOM 571 O O . PHE A 1 72 ? 1.52 26.656 5.031 1 94.38 72 PHE A O 1
ATOM 578 N N . ALA A 1 73 ? 2.215 25.359 3.361 1 96.81 73 ALA A N 1
ATOM 579 C CA . ALA A 1 73 ? 2.791 26.5 2.654 1 96.81 73 ALA A CA 1
ATOM 580 C C . ALA A 1 73 ? 1.719 27.531 2.307 1 96.81 73 ALA A C 1
ATOM 582 O O . ALA A 1 73 ? 1.938 28.734 2.441 1 96.81 73 ALA A O 1
ATOM 583 N N . SER A 1 74 ? 0.59 27.016 1.917 1 96.19 74 SER A N 1
ATOM 584 C CA . SER A 1 74 ? -0.537 27.891 1.596 1 96.19 74 SER A CA 1
ATOM 585 C C . SER A 1 74 ? -1.043 28.609 2.836 1 96.19 74 SER A C 1
ATOM 587 O O . SER A 1 74 ? -1.348 29.812 2.779 1 96.19 74 SER A O 1
ATOM 589 N N . LEU A 1 75 ? -1.08 27.969 3.928 1 92.75 75 LEU A N 1
ATOM 590 C CA . LEU A 1 75 ? -1.5 28.562 5.191 1 92.75 75 LEU A CA 1
ATOM 591 C C . LEU A 1 75 ? -0.519 29.641 5.637 1 92.75 75 LEU A C 1
ATOM 593 O O . LEU A 1 75 ? -0.931 30.719 6.094 1 92.75 75 LEU A O 1
ATOM 597 N N . GLU A 1 76 ? 0.694 29.344 5.555 1 92.75 76 GLU A N 1
ATOM 598 C CA . GLU A 1 76 ? 1.726 30.312 5.918 1 92.75 76 GLU A CA 1
ATOM 599 C C . GLU A 1 76 ? 1.591 31.594 5.102 1 92.75 76 GLU A C 1
ATOM 601 O O . GLU A 1 76 ? 1.692 32.688 5.641 1 92.75 76 GLU A O 1
ATOM 606 N N . SER A 1 77 ? 1.361 31.406 3.836 1 94.44 77 SER A N 1
ATOM 607 C CA . SER A 1 77 ? 1.166 32.562 2.953 1 94.44 77 SER A CA 1
ATOM 608 C C . SER A 1 77 ? -0.045 33.375 3.377 1 94.44 77 SER A C 1
ATOM 610 O O . SER A 1 77 ? 0.02 34.625 3.42 1 94.44 77 SER A O 1
ATOM 612 N N . ASP A 1 78 ? -1.108 32.781 3.738 1 93.38 78 ASP A N 1
ATOM 613 C CA . ASP A 1 78 ? -2.324 33.438 4.184 1 93.38 78 ASP A CA 1
ATOM 614 C C . ASP A 1 78 ? -2.088 34.188 5.492 1 93.38 78 ASP A C 1
ATOM 616 O O . ASP A 1 78 ? -2.586 35.312 5.676 1 93.38 78 ASP A O 1
ATOM 620 N N . LEU A 1 79 ? -1.297 33.688 6.359 1 91.19 79 LEU A N 1
ATOM 621 C CA . LEU A 1 79 ? -0.971 34.312 7.637 1 91.19 79 LEU A CA 1
ATOM 622 C C . LEU A 1 79 ? -0.089 35.531 7.434 1 91.19 79 LEU A C 1
ATOM 624 O O . LEU A 1 79 ? -0.263 36.562 8.109 1 91.19 79 LEU A O 1
ATOM 628 N N . TRP A 1 80 ? 0.798 35.375 6.492 1 91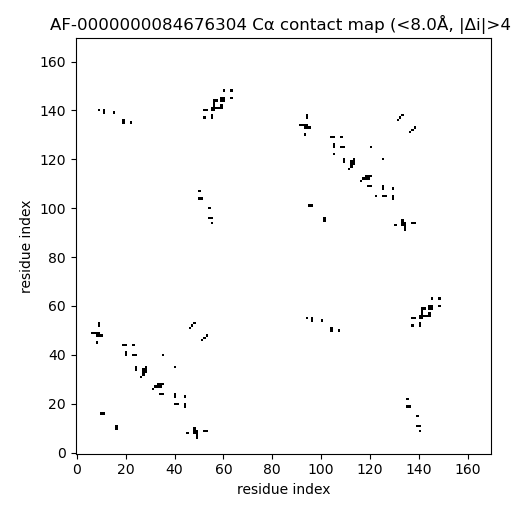.75 80 TRP A N 1
ATOM 629 C CA . TRP A 1 80 ? 1.662 36.531 6.188 1 91.75 80 TRP A CA 1
ATOM 630 C C . TRP A 1 80 ? 0.851 37.688 5.645 1 91.75 80 TRP A C 1
ATOM 632 O O . TRP A 1 80 ? 1.104 38.844 6 1 91.75 80 TRP A O 1
ATOM 642 N N . ALA A 1 81 ? -0.126 37.438 4.938 1 90.25 81 ALA A N 1
ATOM 643 C CA . ALA A 1 81 ? -0.979 38.438 4.344 1 90.25 81 ALA A CA 1
ATOM 644 C C . ALA A 1 81 ? -1.845 39.125 5.406 1 90.25 81 ALA A C 1
ATOM 646 O O . ALA A 1 81 ? -2.287 40.25 5.223 1 90.25 81 ALA A O 1
ATOM 647 N N . LEU A 1 82 ? -2.045 38.469 6.496 1 87.31 82 LEU A N 1
ATOM 648 C CA . LEU A 1 82 ? -2.842 39 7.598 1 87.31 82 LEU A CA 1
ATOM 649 C C . LEU A 1 82 ? -2.004 39.906 8.484 1 87.31 82 LEU A C 1
ATOM 651 O O . LEU A 1 82 ? -2.545 40.656 9.289 1 87.31 82 LEU A O 1
ATOM 655 N N . GLU A 1 83 ? -0.685 39.75 8.492 1 77.25 83 GLU A N 1
ATOM 656 C CA . GLU A 1 83 ? 0.171 40.594 9.312 1 77.25 83 GLU A CA 1
ATOM 657 C C . GLU A 1 83 ? -0.094 42.062 9.031 1 77.25 83 GLU A C 1
ATOM 659 O O . GLU A 1 83 ? -0.156 42.5 7.871 1 77.25 83 GLU A O 1
ATOM 664 N N . LYS A 1 84 ? -0.905 42.781 9.891 1 69.75 84 LYS A N 1
ATOM 665 C CA . LYS A 1 84 ? -1.121 44.219 9.859 1 69.75 84 LYS A CA 1
ATOM 666 C C . LYS A 1 84 ? 0.18 44.969 10.117 1 69.75 84 LYS A C 1
ATOM 668 O O . LYS A 1 84 ? 1.049 44.5 10.852 1 69.75 84 LYS A O 1
ATOM 673 N N . SER A 1 85 ? 0.513 45.906 9 1 53.25 85 SER A N 1
ATOM 674 C CA . SER A 1 85 ? 1.444 47 9.266 1 53.25 85 SER A CA 1
ATOM 675 C C . SER A 1 85 ? 0.968 47.844 10.438 1 53.25 85 SER A C 1
ATOM 677 O O . SER A 1 85 ? -0.234 47.969 10.68 1 53.25 85 SER A O 1
ATOM 679 N N . MET B 1 1 ? -25.188 4.895 -17.344 1 30.45 1 MET B N 1
ATOM 680 C CA . MET B 1 1 ? -23.812 4.398 -17.391 1 30.45 1 MET B CA 1
ATOM 681 C C . MET B 1 1 ? -23.219 4.285 -15.984 1 30.45 1 MET B C 1
ATOM 683 O O . MET B 1 1 ? -23.25 5.254 -15.219 1 30.45 1 MET B O 1
ATOM 687 N N . SER B 1 2 ? -23.375 3.291 -15.289 1 40.5 2 SER B N 1
ATOM 688 C CA . SER B 1 2 ? -23 3.016 -13.906 1 40.5 2 SER B CA 1
ATOM 689 C C . SER B 1 2 ? -21.562 3.48 -13.617 1 40.5 2 SER B C 1
ATOM 691 O O . SER B 1 2 ? -20.703 3.4 -14.492 1 40.5 2 SER B O 1
ATOM 693 N N . ARG B 1 3 ? -21.281 4.594 -13.055 1 39.62 3 ARG B N 1
ATOM 694 C CA . ARG B 1 3 ? -19.969 5.215 -12.875 1 39.62 3 ARG B CA 1
ATOM 695 C C . ARG B 1 3 ? -18.922 4.172 -12.523 1 39.62 3 ARG B C 1
ATOM 697 O O . ARG B 1 3 ? -19.016 3.5 -11.492 1 39.62 3 ARG B O 1
ATOM 704 N N . GLY B 1 4 ? -18.562 3.406 -13.477 1 39.53 4 GLY B N 1
ATOM 705 C CA . GLY B 1 4 ? -17.5 2.414 -13.344 1 39.53 4 GLY B CA 1
ATOM 706 C C . GLY B 1 4 ? -16.406 2.83 -12.375 1 39.53 4 GLY B C 1
ATOM 707 O O . GLY B 1 4 ? -15.836 3.916 -12.508 1 39.53 4 GLY B O 1
ATOM 708 N N . LYS B 1 5 ? -16.594 2.592 -11.172 1 51.53 5 LYS B N 1
ATOM 709 C CA . LYS B 1 5 ? -15.594 2.922 -10.148 1 51.53 5 LYS B CA 1
ATOM 710 C C . LYS B 1 5 ? -14.18 2.855 -10.719 1 51.53 5 LYS B C 1
ATOM 712 O O . LYS B 1 5 ? -13.805 1.869 -11.352 1 51.53 5 LYS B O 1
ATOM 717 N N . LYS B 1 6 ? -13.68 3.99 -11.133 1 55.28 6 LYS B N 1
ATOM 718 C CA . LYS B 1 6 ? -12.344 4.121 -11.711 1 55.28 6 LYS B CA 1
ATOM 719 C C . LYS B 1 6 ? -11.328 3.307 -10.922 1 55.28 6 LYS B C 1
ATOM 721 O O . LYS B 1 6 ? -11.164 3.5 -9.711 1 55.28 6 LYS B O 1
ATOM 726 N N . VAL B 1 7 ? -11.18 2.059 -11.531 1 63.72 7 VAL B N 1
ATOM 727 C CA . VAL B 1 7 ? -10.148 1.229 -10.914 1 63.72 7 VAL B CA 1
ATOM 728 C C . VAL B 1 7 ? -8.797 1.926 -11.008 1 63.72 7 VAL B C 1
ATOM 730 O O . VAL B 1 7 ? -8.375 2.33 -12.102 1 63.72 7 VAL B O 1
ATOM 733 N N . VAL B 1 8 ? -8.344 2.525 -9.984 1 67.81 8 VAL B N 1
ATOM 734 C CA . VAL B 1 8 ? -7.031 3.164 -10 1 67.81 8 VAL B CA 1
ATO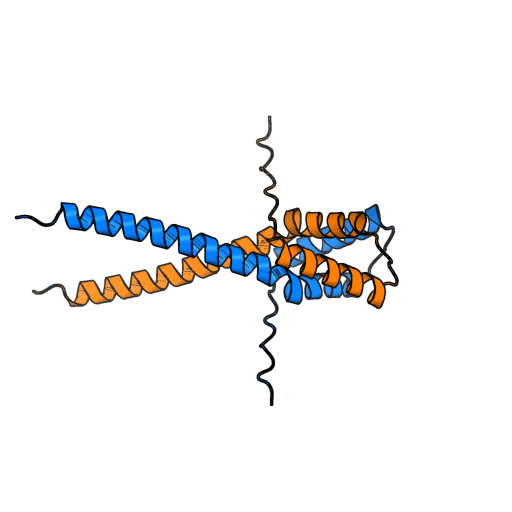M 735 C C . VAL B 1 8 ? -5.945 2.109 -9.812 1 67.81 8 VAL B C 1
ATOM 737 O O . VAL B 1 8 ? -5.984 1.328 -8.859 1 67.81 8 VAL B O 1
ATOM 740 N N . LEU B 1 9 ? -5.152 1.92 -10.859 1 83.5 9 LEU B N 1
ATOM 741 C CA . LEU B 1 9 ? -3.969 1.075 -10.742 1 83.5 9 LEU B CA 1
ATOM 742 C C . LEU B 1 9 ? -2.846 1.815 -10.023 1 83.5 9 LEU B C 1
ATOM 744 O O . LEU B 1 9 ? -2.371 2.848 -10.5 1 83.5 9 LEU B O 1
ATOM 748 N N . LEU B 1 10 ? -2.436 1.209 -8.914 1 92.81 10 LEU B N 1
ATOM 749 C CA . LEU B 1 10 ? -1.267 1.744 -8.227 1 92.81 10 LEU B CA 1
ATOM 750 C C . LEU B 1 10 ? 0.02 1.175 -8.812 1 92.81 10 LEU B C 1
ATOM 752 O O . LEU B 1 10 ? 0.16 -0.042 -8.953 1 92.81 10 LEU B O 1
ATOM 756 N N . GLU B 1 11 ? 0.821 2.129 -9.164 1 93.94 11 GLU B N 1
ATOM 757 C CA . GLU B 1 11 ? 2.08 1.714 -9.781 1 93.94 11 GLU B CA 1
ATOM 758 C C . GLU B 1 11 ? 3.262 2.002 -8.859 1 93.94 11 GLU B C 1
ATOM 760 O O . GLU B 1 11 ? 3.225 2.947 -8.07 1 93.94 11 GLU B O 1
ATOM 765 N N . LEU B 1 12 ? 4.238 1.157 -9.062 1 96.38 12 LEU B N 1
ATOM 766 C CA . LEU B 1 12 ? 5.504 1.337 -8.352 1 96.38 12 LEU B CA 1
ATOM 767 C C . LEU B 1 12 ? 6.52 2.057 -9.227 1 96.38 12 LEU B C 1
ATOM 769 O O . LEU B 1 12 ? 6.402 2.055 -10.453 1 96.38 12 LEU B O 1
ATOM 773 N N . GLU B 1 13 ? 7.504 2.678 -8.492 1 92.94 13 GLU B N 1
ATOM 774 C CA . GLU B 1 13 ? 8.625 3.264 -9.227 1 92.94 13 GLU B CA 1
ATOM 775 C C . GLU B 1 13 ? 9.477 2.182 -9.883 1 92.94 13 GLU B C 1
ATOM 777 O O . GLU B 1 13 ? 9.445 1.022 -9.461 1 92.94 13 GLU B O 1
ATOM 782 N N . GLY B 1 14 ? 10.219 2.537 -10.859 1 91.94 14 GLY B N 1
ATOM 783 C CA . GLY B 1 14 ? 10.953 1.577 -11.664 1 91.94 14 GLY B CA 1
ATOM 784 C C . GLY B 1 14 ? 11.805 0.625 -10.844 1 91.94 14 GLY B C 1
ATOM 785 O O . GLY B 1 14 ? 11.727 -0.592 -11.023 1 91.94 14 GLY B O 1
ATOM 786 N N . GLY B 1 15 ? 12.648 1.169 -9.969 1 96 15 GLY B N 1
ATOM 787 C CA . GLY B 1 15 ? 13.461 0.306 -9.125 1 96 15 GLY B CA 1
ATOM 788 C C . GLY B 1 15 ? 12.633 -0.591 -8.219 1 96 15 GLY B C 1
ATOM 789 O O . GLY B 1 15 ? 12.945 -1.774 -8.062 1 96 15 GLY B O 1
ATOM 790 N N . GLN B 1 16 ? 11.602 -0.062 -7.691 1 97.06 16 GLN B N 1
ATOM 791 C CA . GLN B 1 16 ? 10.695 -0.812 -6.828 1 97.06 16 GLN B CA 1
ATOM 792 C C . GLN B 1 16 ? 9.945 -1.885 -7.613 1 97.06 16 GLN B C 1
ATOM 794 O O . GLN B 1 16 ? 9.75 -2.996 -7.117 1 97.06 16 GLN B O 1
ATOM 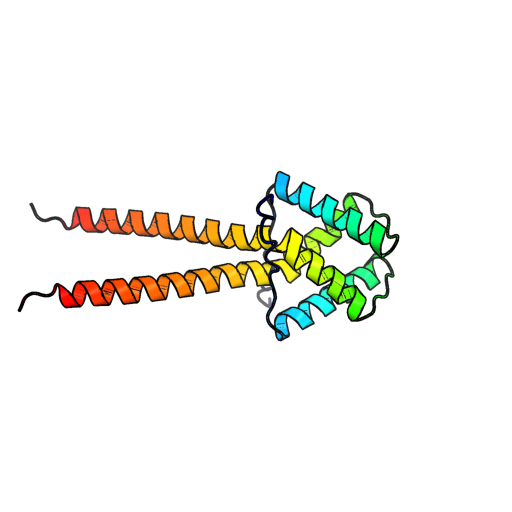799 N N . GLN B 1 17 ? 9.523 -1.478 -8.781 1 97.44 17 GLN B N 1
ATOM 800 C CA . GLN B 1 17 ? 8.82 -2.434 -9.633 1 97.44 17 GLN B CA 1
ATOM 801 C C . GLN B 1 17 ? 9.711 -3.627 -9.969 1 97.44 17 GLN B C 1
ATOM 803 O O . GLN B 1 17 ? 9.273 -4.777 -9.867 1 97.44 17 GLN B O 1
ATOM 808 N N . GLN B 1 18 ? 10.93 -3.396 -10.391 1 97.38 18 GLN B N 1
ATOM 809 C CA . GLN B 1 18 ? 11.852 -4.469 -10.734 1 97.38 18 GLN B CA 1
ATOM 810 C C . GLN B 1 18 ? 12.102 -5.387 -9.539 1 97.38 18 GLN B C 1
ATOM 812 O O . GLN B 1 18 ? 12.148 -6.609 -9.68 1 97.38 18 GLN B O 1
ATOM 817 N N . ALA B 1 19 ? 12.273 -4.805 -8.422 1 97.62 19 ALA B N 1
ATOM 818 C CA . ALA B 1 19 ? 12.477 -5.582 -7.203 1 97.62 19 ALA B CA 1
ATOM 819 C C . ALA B 1 19 ? 11.266 -6.457 -6.898 1 97.62 19 ALA B C 1
ATOM 821 O O . ALA B 1 19 ? 11.406 -7.633 -6.562 1 97.62 19 ALA B O 1
ATOM 822 N N . ALA B 1 20 ? 10.094 -5.887 -7.023 1 98.19 20 ALA B N 1
ATOM 823 C CA . ALA B 1 20 ? 8.859 -6.621 -6.766 1 98.19 20 ALA B CA 1
ATOM 824 C C . ALA B 1 20 ? 8.703 -7.789 -7.738 1 98.19 20 ALA B C 1
ATOM 826 O O . ALA B 1 20 ? 8.297 -8.883 -7.34 1 98.19 20 ALA B O 1
ATOM 827 N N . LEU B 1 21 ? 9.023 -7.516 -8.977 1 98.31 21 LEU B N 1
ATOM 828 C CA . LEU B 1 21 ? 8.93 -8.562 -9.984 1 98.31 21 LEU B CA 1
ATOM 829 C C . LEU B 1 21 ? 9.852 -9.727 -9.648 1 98.31 21 LEU B C 1
ATOM 831 O O . LEU B 1 21 ? 9.461 -10.891 -9.766 1 98.31 21 LEU B O 1
ATOM 835 N N . GLN B 1 22 ? 11.055 -9.398 -9.242 1 98.06 22 GLN B N 1
ATOM 836 C CA . GLN B 1 22 ? 12.023 -10.438 -8.906 1 98.06 22 GLN B CA 1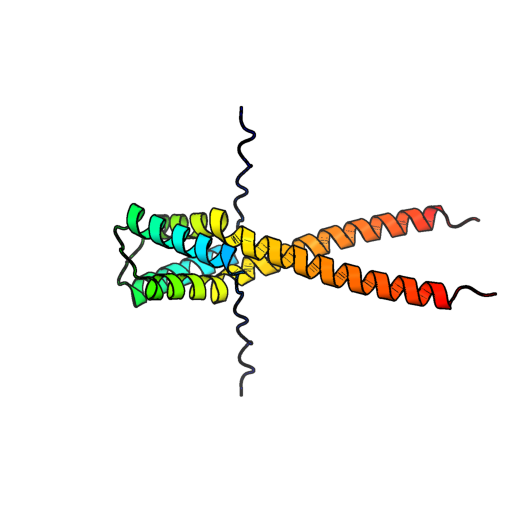
ATOM 837 C C . GLN B 1 22 ? 11.578 -11.242 -7.691 1 98.06 22 GLN B C 1
ATOM 839 O O . GLN B 1 22 ? 11.695 -12.469 -7.676 1 98.06 22 GLN B O 1
ATOM 844 N N . VAL B 1 23 ? 11.086 -10.523 -6.727 1 97.81 23 VAL B N 1
ATOM 845 C CA . VAL B 1 23 ? 10.594 -11.164 -5.512 1 97.81 23 VAL B CA 1
ATOM 846 C C . VAL B 1 23 ? 9.469 -12.141 -5.859 1 97.81 23 VAL B C 1
ATOM 848 O O . VAL B 1 23 ? 9.477 -13.289 -5.422 1 97.81 23 VAL B O 1
ATOM 851 N N . LEU B 1 24 ? 8.531 -11.672 -6.641 1 97.88 24 LEU B N 1
ATOM 852 C CA . LEU B 1 24 ? 7.383 -12.477 -7.035 1 97.88 24 LEU B CA 1
ATOM 853 C C . LEU B 1 24 ? 7.824 -13.695 -7.844 1 97.88 24 LEU B C 1
ATOM 855 O O . LEU B 1 24 ? 7.398 -14.82 -7.566 1 97.88 24 LEU B O 1
ATOM 859 N N . LYS B 1 25 ? 8.656 -13.453 -8.789 1 98 25 LYS B N 1
ATOM 860 C CA . LYS B 1 25 ? 9.141 -14.516 -9.664 1 98 25 LYS B CA 1
ATOM 861 C C . LYS B 1 25 ? 9.844 -15.609 -8.859 1 98 25 LYS B C 1
ATOM 863 O O . LYS B 1 25 ? 9.516 -16.797 -8.992 1 98 25 LYS B O 1
ATOM 868 N N . ASN B 1 26 ? 10.781 -15.219 -8.023 1 98.12 26 ASN B N 1
ATOM 869 C CA . ASN B 1 26 ? 11.555 -16.156 -7.223 1 98.12 26 ASN B CA 1
ATOM 870 C C . ASN B 1 26 ? 10.656 -16.953 -6.273 1 98.12 26 ASN B C 1
ATOM 872 O O . ASN B 1 26 ? 10.828 -18.172 -6.125 1 98.12 26 ASN B O 1
ATOM 876 N N . PHE B 1 27 ? 9.766 -16.297 -5.758 1 98.19 27 PHE B N 1
ATOM 877 C CA . PHE B 1 27 ? 8.898 -16.969 -4.793 1 98.19 27 PHE B CA 1
ATOM 878 C C . PHE B 1 27 ? 8.039 -18.016 -5.477 1 98.19 27 PHE B C 1
ATOM 880 O O . PHE B 1 27 ? 7.965 -19.156 -5.012 1 98.19 27 PHE B O 1
ATOM 887 N N . LEU B 1 28 ? 7.328 -17.672 -6.543 1 97.31 28 LEU B N 1
ATOM 888 C CA . LEU B 1 28 ? 6.434 -18.578 -7.238 1 97.31 28 LEU B CA 1
ATOM 889 C C . LEU B 1 28 ? 7.203 -19.766 -7.82 1 97.31 28 LEU B C 1
ATOM 891 O O . LEU B 1 28 ? 6.699 -20.891 -7.848 1 97.31 28 LEU B O 1
ATOM 895 N N . GLU B 1 29 ? 8.414 -19.5 -8.25 1 97.56 29 GLU B N 1
ATOM 896 C CA . GLU B 1 29 ? 9.266 -20.578 -8.734 1 97.56 29 GLU B CA 1
ATOM 897 C C . GLU B 1 29 ? 9.672 -21.516 -7.605 1 97.56 29 GLU B C 1
ATOM 899 O O . GLU B 1 29 ? 9.523 -22.734 -7.723 1 97.56 29 GLU B O 1
ATOM 904 N N . ASP B 1 30 ? 10.109 -20.969 -6.527 1 97.69 30 ASP B N 1
ATOM 905 C CA . ASP B 1 30 ? 10.633 -21.75 -5.418 1 97.69 30 ASP B CA 1
ATOM 906 C C . ASP B 1 30 ? 9.523 -22.531 -4.727 1 97.69 30 ASP B C 1
ATOM 908 O O . ASP B 1 30 ? 9.68 -23.719 -4.441 1 97.69 30 ASP B O 1
ATOM 912 N N . ARG B 1 31 ? 8.43 -21.906 -4.598 1 96.56 31 ARG B N 1
ATOM 913 C CA . ARG B 1 31 ? 7.387 -22.484 -3.76 1 96.56 31 ARG B CA 1
ATOM 914 C C . ARG B 1 31 ? 6.469 -23.391 -4.578 1 96.56 31 ARG B C 1
ATOM 916 O O . ARG B 1 31 ? 5.969 -24.391 -4.074 1 96.56 31 ARG B O 1
ATOM 923 N N . PHE B 1 32 ? 6.246 -23.031 -5.859 1 96.56 32 PHE B N 1
ATOM 924 C CA . PHE B 1 32 ? 5.23 -23.734 -6.641 1 96.56 32 PHE B CA 1
ATOM 925 C C . PHE B 1 32 ? 5.824 -24.281 -7.934 1 96.56 32 PHE B C 1
ATOM 927 O O . PHE B 1 32 ? 5.098 -24.75 -8.805 1 96.56 32 PHE B O 1
ATOM 934 N N . GLU B 1 33 ? 7.07 -24.094 -8.195 1 96.19 33 GLU B N 1
ATOM 935 C CA . GLU B 1 33 ? 7.754 -24.516 -9.414 1 96.19 33 GLU B CA 1
ATOM 936 C C . GLU B 1 33 ? 7.145 -23.859 -10.648 1 96.19 33 GLU B C 1
ATOM 938 O O . GLU B 1 33 ? 7.094 -24.469 -11.719 1 96.19 33 GLU B O 1
ATOM 943 N N . LEU B 1 34 ? 6.578 -22.719 -10.438 1 95.69 34 LEU B N 1
ATOM 944 C CA . LEU B 1 34 ? 5.977 -21.938 -11.508 1 95.69 34 LEU B CA 1
ATOM 945 C C . LEU B 1 34 ? 7.004 -21 -12.133 1 95.69 34 LEU B C 1
ATOM 947 O O . LEU B 1 34 ? 7.371 -19.984 -11.531 1 95.69 34 LEU B O 1
ATOM 951 N N . GLU B 1 35 ? 7.492 -21.375 -13.297 1 94.12 35 GLU B N 1
ATOM 952 C CA . GLU B 1 35 ? 8.445 -20.547 -14.016 1 94.12 35 GLU B CA 1
ATOM 953 C C . GLU B 1 35 ? 7.73 -19.531 -14.914 1 94.12 35 GLU B C 1
ATOM 955 O O . GLU B 1 35 ? 7.258 -19.891 -16 1 94.12 35 GLU B O 1
ATOM 960 N N . LEU B 1 36 ? 7.719 -18.297 -14.578 1 95.69 36 LEU B N 1
ATOM 961 C CA . LEU B 1 36 ? 6.988 -17.25 -15.281 1 95.69 36 LEU B CA 1
ATOM 962 C C . LEU B 1 36 ? 7.941 -16.375 -16.078 1 95.69 36 LEU B C 1
ATOM 964 O O . LEU B 1 36 ? 9.047 -16.062 -15.625 1 95.69 36 LEU B O 1
ATOM 968 N N . GLY B 1 37 ? 7.508 -15.969 -17.281 1 96 37 GLY B N 1
ATOM 969 C CA . GLY B 1 37 ? 8.195 -14.922 -18.016 1 96 37 GLY B CA 1
ATOM 970 C C . GLY B 1 37 ? 7.922 -13.531 -17.484 1 96 37 GLY B C 1
ATOM 971 O O . GLY B 1 37 ? 7.086 -13.359 -16.594 1 96 37 GLY B O 1
ATOM 972 N N . SER B 1 38 ? 8.695 -12.547 -18 1 95.88 38 SER B N 1
ATOM 973 C CA . SER B 1 38 ? 8.57 -11.172 -17.531 1 95.88 38 SER B CA 1
ATOM 974 C C . SER B 1 38 ? 7.148 -10.656 -17.719 1 95.88 38 SER B C 1
ATOM 976 O O . SER B 1 38 ? 6.633 -9.938 -16.859 1 95.88 38 SER B O 1
ATOM 978 N N . PHE B 1 39 ? 6.551 -11.039 -18.719 1 96.94 39 PHE B N 1
ATOM 979 C CA . PHE B 1 39 ? 5.195 -10.578 -19 1 96.94 39 PHE B CA 1
ATOM 980 C C . PHE B 1 39 ? 4.203 -11.156 -18 1 96.94 39 PHE B C 1
ATOM 982 O O . PHE B 1 39 ? 3.359 -10.43 -17.469 1 96.94 39 PHE B O 1
ATOM 989 N N . GLU B 1 40 ? 4.289 -12.445 -17.766 1 97.62 40 GLU B N 1
ATOM 990 C CA . GLU B 1 40 ? 3.375 -13.117 -16.844 1 97.62 40 GLU B CA 1
ATOM 991 C C . GLU B 1 40 ? 3.52 -12.578 -15.43 1 97.62 40 GLU B C 1
ATOM 993 O O . GLU B 1 40 ? 2.523 -12.367 -14.734 1 97.62 40 GLU B O 1
ATOM 998 N N . VAL B 1 41 ? 4.758 -12.391 -15.039 1 97.88 41 VAL B N 1
ATOM 999 C CA . VAL B 1 41 ? 5.008 -11.875 -13.695 1 97.88 41 VAL B CA 1
ATOM 1000 C C . VAL B 1 41 ? 4.445 -10.461 -13.578 1 97.88 41 VAL B C 1
ATOM 1002 O O . VAL B 1 41 ? 3.889 -10.094 -12.539 1 97.88 41 VAL B O 1
ATOM 1005 N N . GLN B 1 42 ? 4.613 -9.711 -14.633 1 97.62 42 GLN B N 1
ATOM 1006 C CA . GLN B 1 42 ? 4.047 -8.359 -14.656 1 97.62 42 GLN B CA 1
ATOM 1007 C C . GLN B 1 42 ? 2.529 -8.406 -14.5 1 97.62 42 GLN B C 1
ATOM 1009 O O . GLN B 1 42 ? 1.946 -7.547 -13.836 1 97.62 42 GLN B O 1
ATOM 1014 N N . GLU B 1 43 ? 1.904 -9.297 -15.125 1 97.69 43 GLU B N 1
ATOM 1015 C CA . GLU B 1 43 ? 0.455 -9.43 -15.008 1 97.69 43 GLU B CA 1
ATOM 1016 C C . GLU B 1 43 ? 0.04 -9.68 -13.562 1 97.69 43 GLU B C 1
ATOM 1018 O O . GLU B 1 43 ? -0.961 -9.133 -13.094 1 97.69 43 GLU B O 1
ATOM 1023 N N . VAL B 1 44 ? 0.818 -10.531 -12.898 1 97.81 44 VAL B N 1
ATOM 1024 C CA . VAL B 1 44 ? 0.55 -10.797 -11.484 1 97.81 44 VAL B CA 1
ATOM 1025 C C . VAL B 1 44 ? 0.712 -9.516 -10.672 1 97.81 44 VAL B C 1
ATOM 1027 O O . VAL B 1 44 ? -0.148 -9.18 -9.859 1 97.81 44 VAL B O 1
ATOM 1030 N N . LEU B 1 45 ? 1.775 -8.82 -10.891 1 98.19 45 LEU B N 1
ATOM 1031 C CA . LEU B 1 45 ? 2.016 -7.57 -10.172 1 98.19 45 LEU B CA 1
ATOM 1032 C C . LEU B 1 45 ? 0.924 -6.551 -10.469 1 98.19 45 LEU B C 1
ATOM 1034 O O . LEU B 1 45 ? 0.506 -5.805 -9.586 1 98.19 45 LEU B O 1
ATOM 1038 N N . ASP B 1 46 ? 0.477 -6.48 -11.703 1 97.44 46 ASP B N 1
ATOM 1039 C CA . ASP B 1 46 ? -0.601 -5.574 -12.078 1 97.44 46 ASP B CA 1
ATOM 1040 C C . ASP B 1 46 ? -1.887 -5.902 -11.328 1 97.44 46 ASP B C 1
ATOM 1042 O O . ASP B 1 46 ? -2.621 -5 -10.922 1 97.44 46 ASP B O 1
ATOM 1046 N N . LEU B 1 47 ? -2.135 -7.168 -11.195 1 98 47 LEU B N 1
ATOM 1047 C CA . LEU B 1 47 ? -3.277 -7.578 -10.391 1 98 47 LEU B CA 1
ATOM 1048 C C . LEU B 1 47 ? -3.154 -7.051 -8.969 1 98 47 LEU B C 1
ATOM 1050 O O . LEU B 1 47 ? -4.121 -6.527 -8.406 1 98 47 LEU B O 1
ATOM 1054 N N . ILE B 1 48 ? -2.027 -7.242 -8.391 1 98.06 48 ILE B N 1
ATOM 1055 C CA . ILE B 1 48 ? -1.763 -6.781 -7.035 1 98.06 48 ILE B CA 1
ATOM 1056 C C . ILE B 1 48 ? -1.978 -5.27 -6.949 1 98.06 48 ILE B C 1
ATOM 1058 O O . ILE B 1 48 ? -2.662 -4.785 -6.047 1 98.06 48 ILE B O 1
ATOM 1062 N N . GLY B 1 49 ? -1.368 -4.578 -7.855 1 97.88 49 GLY B N 1
ATOM 1063 C CA . GLY B 1 49 ? -1.48 -3.129 -7.875 1 97.88 49 GLY B CA 1
ATOM 1064 C C . GLY B 1 49 ? -2.908 -2.645 -8.047 1 97.88 49 GLY B C 1
ATOM 1065 O O . GLY B 1 49 ? -3.273 -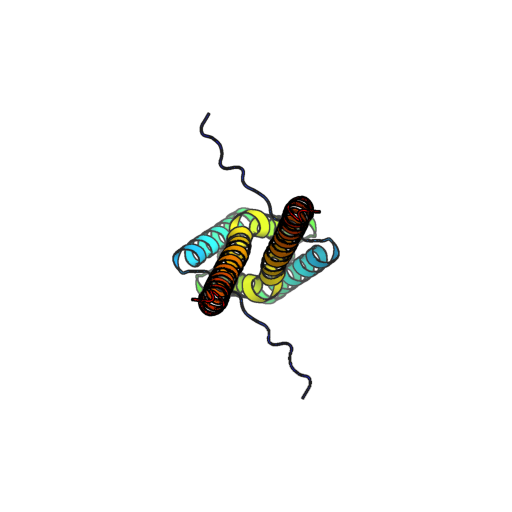1.584 -7.531 1 97.88 49 GLY B O 1
ATOM 1066 N N . ARG B 1 50 ? -3.754 -3.428 -8.688 1 97.12 50 ARG B N 1
ATOM 1067 C CA . ARG B 1 50 ? -5.121 -3.025 -9.008 1 97.12 50 ARG B CA 1
ATOM 1068 C C . ARG B 1 50 ? -6.086 -3.426 -7.898 1 97.12 50 ARG B C 1
ATOM 1070 O O . ARG B 1 50 ? -6.969 -2.652 -7.527 1 97.12 50 ARG B O 1
ATOM 1077 N N . GLU B 1 51 ? -5.867 -4.562 -7.348 1 97.31 51 GLU B N 1
ATOM 1078 C CA . GLU B 1 51 ? -6.945 -5.148 -6.555 1 97.31 51 GLU B CA 1
ATOM 1079 C C . GLU B 1 51 ? -6.543 -5.285 -5.09 1 97.31 51 GLU B C 1
ATOM 1081 O O . GLU B 1 51 ? -7.402 -5.398 -4.215 1 97.31 51 GLU B O 1
ATOM 1086 N N . ILE B 1 52 ? -5.266 -5.32 -4.816 1 97.75 52 ILE B N 1
ATOM 1087 C CA . ILE B 1 52 ? -4.82 -5.621 -3.461 1 97.75 52 ILE B CA 1
ATOM 1088 C C . ILE B 1 52 ? -4.105 -4.406 -2.871 1 97.75 52 ILE B C 1
ATOM 1090 O O . ILE B 1 52 ? -4.441 -3.955 -1.773 1 97.75 52 ILE B O 1
ATOM 1094 N N . ALA B 1 53 ? -3.223 -3.838 -3.59 1 97.62 53 ALA B N 1
ATOM 1095 C CA . ALA B 1 53 ? -2.365 -2.742 -3.145 1 97.62 53 ALA B CA 1
ATOM 1096 C C . ALA B 1 53 ? -3.197 -1.559 -2.66 1 97.62 53 ALA B C 1
ATOM 1098 O O . ALA B 1 53 ? -2.814 -0.868 -1.713 1 97.62 53 ALA B O 1
ATOM 1099 N N . PRO B 1 54 ? -4.332 -1.287 -3.26 1 97.44 54 PRO B N 1
ATOM 1100 C CA . PRO B 1 54 ? -5.133 -0.155 -2.787 1 97.44 54 PRO B CA 1
ATOM 1101 C C . PRO B 1 54 ? -5.504 -0.271 -1.31 1 97.44 54 PRO B C 1
ATOM 1103 O O . PRO B 1 54 ? -5.633 0.744 -0.62 1 97.44 54 PRO B O 1
ATOM 1106 N N . HIS B 1 55 ? -5.672 -1.469 -0.872 1 96.88 55 HIS B N 1
ATOM 1107 C CA . HIS B 1 55 ? -5.992 -1.642 0.54 1 96.88 55 HIS B CA 1
ATOM 1108 C C . HIS B 1 55 ? -4.852 -1.157 1.43 1 96.88 55 HIS B C 1
ATOM 1110 O O . HIS B 1 55 ? -5.09 -0.488 2.438 1 96.88 55 HIS B O 1
ATOM 1116 N N . TYR B 1 56 ? -3.662 -1.402 1.095 1 97.5 56 TYR B N 1
ATOM 1117 C CA . TYR B 1 56 ? -2.5 -0.964 1.859 1 97.5 56 TYR B CA 1
ATOM 1118 C C . TYR B 1 56 ? -2.299 0.541 1.731 1 97.5 56 TYR B C 1
ATOM 1120 O O . TYR B 1 56 ? -1.939 1.21 2.703 1 97.5 56 TYR B O 1
ATOM 1128 N N . TYR B 1 57 ? -2.475 0.984 0.514 1 97.62 57 TYR B N 1
ATOM 1129 C CA . TYR B 1 57 ? -2.359 2.414 0.25 1 97.62 57 TYR B CA 1
ATOM 1130 C C . TYR B 1 57 ? -3.342 3.207 1.101 1 97.62 57 TYR B C 1
ATOM 1132 O O . TYR B 1 57 ? -2.959 4.172 1.77 1 97.62 57 TYR B O 1
ATOM 1140 N N . ASN B 1 58 ? -4.555 2.758 1.104 1 97 58 ASN B N 1
ATOM 1141 C CA . ASN B 1 58 ? -5.602 3.42 1.873 1 97 58 ASN B CA 1
ATOM 1142 C C . ASN B 1 58 ? -5.348 3.316 3.373 1 97 58 ASN B C 1
ATOM 1144 O O . ASN B 1 58 ? -5.66 4.242 4.125 1 97 58 ASN B O 1
ATOM 1148 N N . LYS B 1 59 ? -4.875 2.254 3.799 1 97.06 59 LYS B N 1
ATOM 1149 C CA . LYS B 1 59 ? -4.52 2.098 5.207 1 97.06 59 LYS B CA 1
ATOM 1150 C C . LYS B 1 59 ? -3.49 3.139 5.633 1 97.06 59 LYS B C 1
ATOM 1152 O O . LYS B 1 59 ? -3.586 3.705 6.723 1 97.06 59 LYS B O 1
ATOM 1157 N N . ALA B 1 60 ? -2.477 3.322 4.785 1 97.5 60 ALA B N 1
ATOM 1158 C CA . ALA B 1 60 ? -1.45 4.32 5.078 1 97.5 60 ALA B CA 1
ATOM 1159 C C . ALA B 1 60 ? -2.059 5.711 5.211 1 97.5 60 ALA B C 1
ATOM 1161 O O . ALA B 1 60 ? -1.681 6.48 6.102 1 97.5 60 ALA B O 1
ATOM 1162 N N . ILE B 1 61 ? -2.979 6.02 4.352 1 97.75 61 ILE B N 1
ATOM 1163 C CA . ILE B 1 61 ? -3.662 7.309 4.402 1 97.75 61 ILE B CA 1
ATOM 1164 C C . ILE B 1 61 ? -4.438 7.43 5.711 1 97.75 61 ILE B C 1
ATOM 1166 O O . ILE B 1 61 ? -4.348 8.453 6.402 1 97.75 61 ILE B O 1
ATOM 1170 N N . ALA B 1 62 ? -5.176 6.418 6.031 1 97.12 62 ALA B N 1
ATOM 1171 C CA . ALA B 1 62 ? -5.961 6.422 7.262 1 97.12 62 ALA B CA 1
ATOM 1172 C C . ALA B 1 62 ? -5.062 6.59 8.484 1 97.12 62 ALA B C 1
ATOM 1174 O O . ALA B 1 62 ? -5.383 7.352 9.398 1 97.12 62 ALA B O 1
ATOM 1175 N N . ASP B 1 63 ? -3.953 5.848 8.492 1 97.06 63 ASP B N 1
ATOM 1176 C CA . ASP B 1 63 ? -2.992 5.953 9.578 1 97.06 63 ASP B CA 1
ATOM 1177 C C . ASP B 1 63 ? -2.453 7.375 9.703 1 97.06 63 ASP B C 1
ATOM 1179 O O . ASP B 1 63 ? -2.334 7.906 10.812 1 97.06 63 ASP B O 1
ATOM 1183 N N . THR B 1 64 ? -2.137 7.93 8.578 1 97.56 64 THR B N 1
ATOM 1184 C CA . THR B 1 64 ? -1.612 9.289 8.555 1 97.56 64 THR B CA 1
ATOM 1185 C C . THR B 1 64 ? -2.666 10.289 9.031 1 97.56 64 THR B C 1
ATOM 1187 O O . THR B 1 64 ? -2.361 11.203 9.797 1 97.56 64 THR B O 1
ATOM 1190 N N . GLN B 1 65 ? -3.85 10.102 8.609 1 97.38 65 GLN B N 1
ATOM 1191 C CA . GLN B 1 65 ? -4.949 10.969 9.031 1 97.38 65 GLN B CA 1
ATOM 1192 C C . GLN B 1 65 ? -5.148 10.898 10.547 1 97.38 65 GLN B C 1
ATOM 1194 O O . GLN B 1 65 ? -5.352 11.93 11.195 1 97.38 65 GLN B O 1
ATOM 1199 N N . ALA B 1 66 ? -5.094 9.727 11.055 1 97.75 66 ALA B N 1
ATOM 1200 C CA . ALA B 1 66 ? -5.266 9.547 12.492 1 97.75 66 ALA B CA 1
ATOM 1201 C C . ALA B 1 66 ? -4.148 10.234 13.273 1 97.75 66 ALA B C 1
ATOM 1203 O O . ALA B 1 66 ? -4.402 10.898 14.273 1 97.75 66 ALA B O 1
ATOM 1204 N N . LEU B 1 67 ? -2.943 10.078 12.773 1 97.44 67 LEU B N 1
ATOM 1205 C CA . LEU B 1 67 ? -1.795 10.719 13.406 1 97.44 67 LEU B CA 1
ATOM 1206 C C . LEU B 1 67 ? -1.922 12.234 13.359 1 97.44 67 LEU B C 1
ATOM 1208 O O . LEU B 1 67 ? -1.683 12.914 14.359 1 97.44 67 LEU B O 1
ATOM 1212 N N . LEU B 1 68 ? -2.342 12.727 12.242 1 96.31 68 LEU B N 1
ATOM 1213 C CA . LEU B 1 68 ? -2.5 14.172 12.062 1 96.31 68 LEU B CA 1
ATOM 1214 C C . LEU B 1 68 ? -3.596 14.711 12.977 1 96.31 68 LEU B C 1
ATOM 1216 O O . LEU B 1 68 ? -3.439 15.781 13.57 1 96.31 68 LEU B O 1
ATOM 1220 N N . ALA B 1 69 ? -4.684 14.016 13.023 1 97.31 69 ALA B N 1
ATOM 1221 C CA . ALA B 1 69 ? -5.785 14.43 13.883 1 97.31 69 ALA B CA 1
ATOM 1222 C C . ALA B 1 69 ? -5.336 14.539 15.336 1 97.31 69 ALA B C 1
ATOM 1224 O O . ALA B 1 69 ? -5.676 15.5 16.031 1 97.31 69 ALA B O 1
ATOM 1225 N N . GLU B 1 70 ? -4.562 13.602 15.789 1 97.5 70 GLU B N 1
ATOM 1226 C CA . GLU B 1 70 ? -4.031 13.594 17.141 1 97.5 70 GLU B CA 1
ATOM 1227 C C . GLU B 1 70 ? -3.107 14.789 17.375 1 97.5 70 GLU B C 1
ATOM 1229 O O . GLU B 1 70 ? -3.182 15.445 18.422 1 97.5 70 GLU B O 1
ATOM 1234 N N . ARG B 1 71 ? -2.303 15.086 16.438 1 95 71 ARG B N 1
ATOM 1235 C CA . ARG B 1 71 ? -1.364 16.203 16.531 1 95 71 ARG B CA 1
ATOM 1236 C C . ARG B 1 71 ? -2.1 17.531 16.547 1 95 71 ARG B C 1
ATOM 1238 O O . ARG B 1 71 ? -1.737 18.438 17.297 1 95 71 ARG B O 1
ATOM 1245 N N . PHE B 1 72 ? -3.096 17.625 15.789 1 94.38 72 PHE B N 1
ATOM 1246 C CA . PHE B 1 72 ? -3.889 18.844 15.75 1 94.38 72 PHE B CA 1
ATOM 1247 C C . PHE B 1 72 ? -4.613 19.062 17.078 1 94.38 72 PHE B C 1
ATOM 1249 O O . PHE B 1 72 ? -4.691 20.188 17.562 1 94.38 72 PHE B O 1
ATOM 1256 N N . ALA B 1 73 ? -5.148 18 17.562 1 96.81 73 ALA B N 1
ATOM 1257 C CA . ALA B 1 73 ? -5.816 18.094 18.859 1 96.81 73 ALA B CA 1
ATOM 1258 C C . ALA B 1 73 ? -4.855 18.578 19.953 1 96.81 73 ALA B C 1
ATOM 1260 O O . ALA B 1 73 ? -5.219 19.406 20.781 1 96.81 73 ALA B O 1
ATOM 1261 N N . SER B 1 74 ? -3.656 18.078 19.859 1 96.19 74 SER B N 1
ATOM 1262 C CA . SER B 1 74 ? -2.621 18.5 20.812 1 96.19 74 SER B CA 1
ATOM 1263 C C . SER B 1 74 ? -2.264 19.969 20.625 1 96.19 74 SER B C 1
ATOM 1265 O O . SER B 1 74 ? -2.1 20.688 21.609 1 96.19 74 SER B O 1
ATOM 1267 N N . LEU B 1 75 ? -2.211 20.438 19.453 1 92.81 75 LEU B N 1
ATOM 1268 C CA . LEU B 1 75 ? -1.925 21.828 19.156 1 92.81 75 LEU B CA 1
ATOM 1269 C C . LEU B 1 75 ? -3.045 22.734 19.656 1 92.81 75 LEU B C 1
ATOM 1271 O O . LEU B 1 75 ? -2.783 23.797 20.219 1 92.81 75 LEU B O 1
ATOM 1275 N N . GLU B 1 76 ? -4.211 22.344 19.375 1 92.75 76 GLU B N 1
ATOM 1276 C CA . GLU B 1 76 ? -5.367 23.109 19.844 1 92.75 76 GLU B CA 1
ATOM 1277 C C . GLU B 1 76 ? -5.34 23.266 21.359 1 92.75 76 GLU B C 1
ATOM 1279 O O . GLU B 1 76 ? -5.594 24.359 21.875 1 92.75 76 GLU B O 1
ATOM 1284 N N . SER B 1 77 ? -5.031 22.203 22.031 1 94.38 77 SER B N 1
ATOM 1285 C CA . SER B 1 77 ? -4.934 22.25 23.484 1 94.38 77 SER B CA 1
ATOM 1286 C C . SER B 1 77 ? -3.85 23.219 23.938 1 94.38 77 SER B C 1
ATOM 1288 O O . SER B 1 77 ? -4.062 24.016 24.859 1 94.38 77 SER B O 1
ATOM 1290 N N . ASP B 1 78 ? -2.74 23.234 23.297 1 93.31 78 ASP B N 1
ATOM 1291 C CA . ASP B 1 78 ? -1.636 24.141 23.625 1 93.31 78 ASP B CA 1
ATOM 1292 C C . ASP B 1 78 ? -2.023 25.594 23.375 1 93.31 78 ASP B C 1
ATOM 1294 O O . ASP B 1 78 ? -1.666 26.484 24.156 1 93.31 78 ASP B O 1
ATOM 1298 N N . LEU B 1 79 ? -2.797 25.859 22.375 1 91.12 79 LEU B N 1
ATOM 1299 C CA . LEU B 1 79 ? -3.256 27.203 22.047 1 91.12 79 LEU B CA 1
ATOM 1300 C C . LEU B 1 79 ? -4.262 27.703 23.078 1 91.12 79 LEU B C 1
ATOM 1302 O O . LEU B 1 79 ? -4.242 28.875 23.453 1 91.12 79 LEU B O 1
ATOM 1306 N N . TRP B 1 80 ? -5.066 26.781 23.5 1 91.69 80 TRP B N 1
ATOM 1307 C CA . TRP B 1 80 ? -6.039 27.156 24.531 1 91.69 80 TRP B CA 1
ATOM 1308 C C . TRP B 1 80 ? -5.344 27.547 25.828 1 91.69 80 TRP B C 1
ATOM 1310 O O . TRP B 1 80 ? -5.75 28.5 26.484 1 91.69 80 TRP B O 1
ATOM 1320 N N . ALA B 1 81 ? -4.301 26.938 26.109 1 90.19 81 ALA B N 1
ATOM 1321 C CA . ALA B 1 81 ? -3.547 27.219 27.328 1 90.19 81 ALA B CA 1
ATOM 1322 C C . ALA B 1 81 ? -2.822 28.547 27.25 1 90.19 81 ALA B C 1
ATOM 1324 O O . ALA B 1 81 ? -2.504 29.156 28.266 1 90.19 81 ALA B O 1
ATOM 1325 N N . LEU B 1 82 ? -2.617 29.031 26.062 1 87.31 82 LEU B N 1
ATOM 1326 C CA . LEU B 1 82 ? -1.948 30.312 25.844 1 87.31 82 LEU B CA 1
ATOM 1327 C C . LEU B 1 82 ? -2.936 31.469 25.938 1 87.31 82 LEU B C 1
ATOM 1329 O O . LEU B 1 82 ? -2.529 32.625 26.062 1 87.31 82 LEU B O 1
ATOM 1333 N N . GLU B 1 83 ? -4.215 31.203 25.719 1 77.31 83 GLU B N 1
ATOM 1334 C CA . GLU B 1 83 ? -5.207 32.25 25.812 1 77.31 83 GLU B CA 1
ATOM 1335 C C . GLU B 1 83 ? -5.121 33 27.156 1 77.31 83 GLU B C 1
ATOM 1337 O O . GLU B 1 83 ? -5.059 32.344 28.203 1 77.31 83 GLU B O 1
ATOM 1342 N N . LYS B 1 84 ? -4.453 34.188 27.203 1 69.75 84 LYS B N 1
ATOM 1343 C CA . LYS B 1 84 ? -4.422 35.094 28.359 1 69.75 84 LYS B CA 1
ATOM 1344 C C . LYS B 1 84 ? -5.816 35.625 28.688 1 69.75 84 LYS B C 1
ATOM 1346 O O . LYS B 1 84 ? -6.645 35.781 27.797 1 69.75 84 LYS B O 1
ATOM 1351 N N . SER B 1 85 ? -6.211 35.25 30.078 1 53.81 85 SER B N 1
ATOM 1352 C CA . SER B 1 85 ? -7.281 36.031 30.688 1 53.81 85 SER B CA 1
ATOM 1353 C C . SER B 1 85 ? -6.949 37.531 30.688 1 53.81 85 SER B C 1
ATOM 1355 O O . SER B 1 85 ? -5.777 37.906 30.734 1 53.81 85 SER B O 1
#

Secondary structure (DSSP, 8-state):
-------------HHHHHHHHHHHHHHHHHHH-----HHHHHHHHHHIIIIIHHHHHHHHHHHHHHHHHHHHHHHHHHHHHH---/-------------HHHHHHHHHHHHHHHHHHH-----HHHHHHHHHHIIIIIHHHHHHHHHHHHHHHHHHHHHHHHHHHHHH---

pLDDT: mean 90.59, std 15.45, range [30.14, 98.31]

Sequence (170 aa):
MSRGKKVVLLELEGGQQQAALQVLKNFLEDRFELELGSFEVQEVLDLIGREIAPHYYNKAIADTQALLAERFASLESDLWALEKSMSRGKKVVLLELEGGQQQAALQVLKNFLEDRFELELGSFEVQEVLDLIGREIAPHYYNKAIADTQALLAERFASLESDLWALEKS

Radius of gyration: 21.51 Å; Cα contacts (8 Å, |Δi|>4): 103; chains: 2; bounding box: 48×72×50 Å